Protein AF-A0A7C3A7S2-F1 (afdb_monomer_lite)

Sequence (63 aa):
AESSIPVYMDQIAQFDPTKGWGGLCFNHIP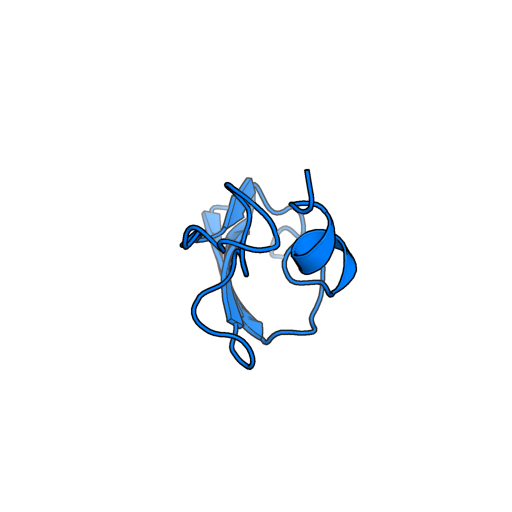SGSNVLFMDGHVEFINYPGKFPITSITASTYRG

Radius of gyration: 12.2 Å; chains: 1; bounding box: 27×17×35 Å

Structure (mmCIF, N/CA/C/O backbone):
data_AF-A0A7C3A7S2-F1
#
_entry.id   AF-A0A7C3A7S2-F1
#
loop_
_atom_site.group_PDB
_atom_site.id
_atom_site.type_symbol
_atom_site.label_atom_id
_atom_site.label_alt_id
_atom_site.label_comp_id
_atom_site.label_asym_id
_atom_site.label_entity_id
_atom_site.label_seq_id
_atom_site.pdbx_PDB_ins_code
_atom_site.Cartn_x
_atom_site.Cartn_y
_atom_site.Cartn_z
_atom_site.occupancy
_atom_site.B_iso_or_equiv
_atom_site.auth_seq_id
_atom_site.auth_comp_id
_atom_site.auth_asym_id
_atom_site.auth_atom_id
_atom_site.pdbx_PDB_model_num
ATOM 1 N N . ALA A 1 1 ? -11.733 -1.442 17.459 1.00 78.38 1 ALA A N 1
ATOM 2 C CA . ALA A 1 1 ? -11.787 -1.952 16.077 1.00 78.38 1 ALA A CA 1
ATOM 3 C C . ALA A 1 1 ? -10.889 -1.054 15.249 1.00 78.38 1 ALA A C 1
ATOM 5 O O . ALA A 1 1 ? -10.977 0.150 15.454 1.00 78.38 1 ALA A O 1
ATOM 6 N N . GLU A 1 2 ? -10.026 -1.623 14.410 1.00 85.88 2 GLU A N 1
ATOM 7 C CA . GLU A 1 2 ? -9.103 -0.860 13.559 1.00 85.88 2 GLU A CA 1
ATOM 8 C C . GLU A 1 2 ? -9.688 -0.649 12.152 1.00 85.88 2 GLU A C 1
ATOM 10 O O . GLU A 1 2 ? -10.495 -1.455 11.679 1.00 85.88 2 GLU A O 1
ATOM 15 N N . SER A 1 3 ? -9.333 0.459 11.503 1.00 91.00 3 SER A N 1
ATOM 16 C CA . SER A 1 3 ? -9.836 0.859 10.185 1.00 91.00 3 SER A CA 1
ATOM 17 C C . SER A 1 3 ? -9.181 0.069 9.056 1.00 91.00 3 SER A C 1
ATOM 19 O O . SER A 1 3 ? -7.969 -0.026 8.976 1.00 91.00 3 SER A O 1
ATOM 21 N N . SER A 1 4 ? -9.946 -0.421 8.084 1.00 92.31 4 SER A N 1
ATOM 22 C CA . SER A 1 4 ? -9.377 -1.126 6.924 1.00 92.31 4 SER A CA 1
ATOM 23 C C . SER A 1 4 ? -9.037 -0.213 5.739 1.00 92.31 4 SER A C 1
ATOM 25 O O . SER A 1 4 ? -8.745 -0.718 4.655 1.00 92.31 4 SER A O 1
ATOM 27 N N . ILE A 1 5 ? -9.145 1.112 5.891 1.00 94.19 5 ILE A N 1
ATOM 28 C CA . ILE A 1 5 ? -8.950 2.067 4.792 1.00 94.19 5 ILE A CA 1
ATOM 29 C C . ILE A 1 5 ? -7.497 2.564 4.795 1.00 94.19 5 ILE A C 1
ATOM 31 O O . ILE A 1 5 ? -7.134 3.320 5.702 1.00 94.19 5 ILE A O 1
ATOM 35 N N . PRO A 1 6 ? -6.668 2.182 3.804 1.00 90.12 6 PRO A N 1
ATOM 36 C CA . PRO A 1 6 ? -5.295 2.661 3.711 1.00 90.12 6 PRO A CA 1
ATOM 37 C C . PRO A 1 6 ? -5.266 4.119 3.238 1.00 90.12 6 PRO A C 1
ATOM 39 O O . PRO A 1 6 ? -6.004 4.500 2.328 1.00 90.12 6 PRO A O 1
ATOM 42 N N . VAL A 1 7 ? -4.391 4.925 3.838 1.00 92.50 7 VAL A N 1
ATOM 43 C CA . VAL A 1 7 ? -4.195 6.344 3.486 1.00 92.50 7 VAL A CA 1
ATOM 44 C C . VAL A 1 7 ? -2.779 6.647 3.002 1.00 92.50 7 VAL A C 1
ATOM 46 O O . VAL A 1 7 ? -2.593 7.573 2.217 1.00 92.50 7 VAL A O 1
ATOM 49 N N . TYR A 1 8 ? -1.783 5.867 3.428 1.00 86.06 8 TYR A N 1
ATOM 50 C CA . TYR A 1 8 ? -0.405 5.995 2.960 1.00 86.06 8 TYR A CA 1
ATOM 51 C C . TYR A 1 8 ? 0.294 4.635 2.976 1.00 86.06 8 TYR A C 1
ATOM 53 O O . TYR A 1 8 ? -0.052 3.759 3.766 1.00 86.06 8 TYR A O 1
ATOM 61 N N . MET A 1 9 ? 1.289 4.462 2.117 1.00 82.88 9 MET A N 1
ATOM 62 C CA . MET A 1 9 ? 2.194 3.316 2.134 1.00 82.88 9 MET A CA 1
ATOM 63 C C . MET A 1 9 ? 3.605 3.810 1.858 1.00 82.88 9 MET A C 1
ATOM 65 O O . MET A 1 9 ? 3.777 4.786 1.122 1.00 82.88 9 MET A O 1
ATOM 69 N N . ASP A 1 10 ? 4.608 3.151 2.433 1.00 74.50 10 ASP A N 1
ATOM 70 C CA . ASP A 1 10 ? 5.973 3.430 2.007 1.00 74.50 10 ASP A CA 1
ATOM 71 C C . ASP A 1 10 ? 6.152 3.037 0.530 1.00 74.50 10 ASP A C 1
ATOM 73 O O . ASP A 1 10 ? 5.747 1.969 0.072 1.00 74.50 10 ASP A O 1
ATOM 77 N N . GLN A 1 11 ? 6.704 3.962 -0.251 1.00 71.12 11 GLN A N 1
ATOM 78 C CA . GLN A 1 11 ? 7.021 3.739 -1.655 1.00 71.12 11 GLN A CA 1
ATOM 79 C C . GLN A 1 11 ? 8.479 4.113 -1.875 1.00 71.12 11 GLN A C 1
ATOM 81 O O . GLN A 1 11 ? 8.863 5.272 -1.722 1.00 71.12 11 GLN A O 1
ATOM 86 N N . ILE A 1 12 ? 9.287 3.132 -2.268 1.00 63.84 12 ILE A N 1
ATOM 87 C CA . ILE A 1 12 ? 10.615 3.372 -2.830 1.00 63.84 12 ILE A CA 1
ATOM 88 C C . ILE A 1 12 ? 10.544 2.929 -4.285 1.00 63.84 12 ILE A C 1
ATOM 90 O O . ILE A 1 12 ? 10.504 1.740 -4.586 1.00 63.84 12 ILE A O 1
ATOM 94 N N . ALA A 1 13 ? 10.462 3.901 -5.190 1.00 65.94 13 ALA A N 1
ATOM 95 C CA . ALA A 1 13 ? 10.478 3.655 -6.623 1.00 65.94 13 ALA A CA 1
ATOM 96 C C . ALA A 1 13 ? 11.917 3.771 -7.131 1.00 65.94 13 ALA A C 1
ATOM 98 O O . ALA A 1 13 ? 12.549 4.820 -6.998 1.00 65.94 13 ALA A O 1
ATOM 99 N N . GLN A 1 14 ? 12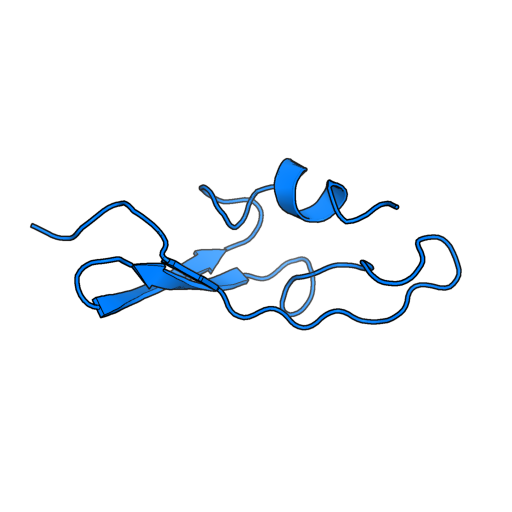.426 2.700 -7.735 1.00 58.84 14 GLN A N 1
ATOM 100 C CA . GLN A 1 14 ? 13.672 2.743 -8.494 1.00 58.84 14 GLN A CA 1
ATOM 101 C C . GLN A 1 14 ? 13.348 2.920 -9.980 1.00 58.84 14 GLN A C 1
ATOM 103 O O . GLN A 1 14 ? 12.428 2.287 -10.501 1.00 58.84 14 GLN A O 1
ATOM 108 N N . PHE A 1 15 ? 14.115 3.764 -10.672 1.00 65.12 15 PHE A N 1
ATOM 109 C CA . PHE A 1 15 ? 14.054 3.854 -12.128 1.00 65.12 15 PHE A CA 1
ATOM 110 C C . PHE A 1 15 ? 14.440 2.500 -12.743 1.00 65.12 15 PHE A C 1
ATOM 112 O O . PHE A 1 15 ? 15.527 1.980 -12.483 1.00 65.12 15 PHE A O 1
ATOM 119 N N . ASP A 1 16 ? 13.545 1.932 -13.547 1.00 67.56 16 ASP A N 1
ATOM 120 C CA . ASP A 1 16 ? 13.789 0.709 -14.309 1.00 67.56 16 ASP A CA 1
ATOM 121 C C . ASP A 1 16 ? 13.956 1.099 -15.790 1.00 67.56 16 ASP A C 1
ATOM 123 O O . ASP A 1 16 ? 13.013 1.625 -16.384 1.00 67.56 16 ASP A O 1
ATOM 127 N N . PRO A 1 17 ? 15.113 0.836 -16.427 1.00 66.50 17 PRO A N 1
ATOM 128 C CA . PRO A 1 17 ? 15.349 1.183 -17.832 1.00 66.50 17 PRO A CA 1
ATOM 129 C C . PRO A 1 17 ? 14.356 0.552 -18.820 1.00 66.50 17 PRO A C 1
ATOM 131 O O . PRO A 1 17 ? 14.232 1.024 -19.946 1.00 66.50 17 PRO A O 1
ATOM 134 N N . THR A 1 18 ? 13.662 -0.516 -18.418 1.00 67.06 18 THR A N 1
ATOM 135 C CA . THR A 1 18 ? 12.651 -1.222 -19.216 1.00 67.06 18 THR A CA 1
ATOM 136 C C . THR A 1 18 ? 11.214 -0.809 -18.889 1.00 67.06 18 THR A C 1
ATOM 138 O O . THR A 1 18 ? 10.313 -1.144 -19.656 1.00 67.06 18 THR A O 1
ATOM 141 N N . LYS A 1 19 ? 10.977 -0.109 -17.766 1.00 62.41 19 LYS A N 1
ATOM 142 C CA . LYS A 1 19 ? 9.624 0.213 -17.255 1.00 62.41 19 LYS A CA 1
ATOM 1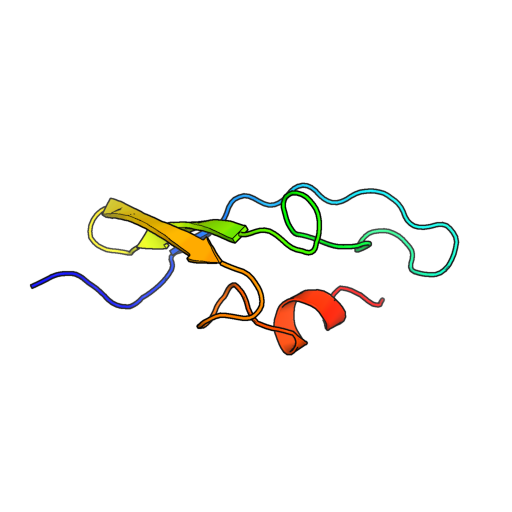43 C C . LYS A 1 19 ? 9.429 1.668 -16.807 1.00 62.41 19 LYS A C 1
ATOM 145 O O . LYS A 1 19 ? 8.355 2.007 -16.329 1.00 62.41 19 LYS A O 1
ATOM 150 N N . GLY A 1 20 ? 10.444 2.520 -16.943 1.00 65.25 20 GLY A N 1
ATOM 151 C CA . GLY A 1 20 ? 10.372 3.944 -16.626 1.00 65.25 20 GLY A CA 1
ATOM 152 C C . GLY A 1 20 ? 10.324 4.271 -15.127 1.00 65.25 20 GLY A C 1
ATOM 153 O O . GLY A 1 20 ? 10.804 3.523 -14.268 1.00 65.25 20 GLY A O 1
ATOM 154 N N . TRP A 1 21 ? 9.774 5.452 -14.822 1.00 55.47 21 TRP A N 1
ATOM 155 C CA . TRP A 1 21 ? 9.498 5.916 -13.460 1.00 55.47 21 TRP A CA 1
ATOM 156 C C . TRP A 1 21 ? 8.270 5.178 -12.927 1.00 55.47 21 TRP A C 1
ATOM 158 O O . TRP A 1 21 ? 7.147 5.486 -13.312 1.00 55.47 21 TRP A O 1
ATOM 168 N N . GLY A 1 22 ? 8.507 4.177 -12.080 1.00 55.81 22 GLY A N 1
ATOM 169 C CA . GLY A 1 22 ? 7.482 3.192 -11.729 1.00 55.81 22 GLY A CA 1
ATOM 170 C C . GLY A 1 22 ? 7.962 1.736 -11.669 1.00 55.81 22 GLY A C 1
ATOM 171 O O . GLY A 1 22 ? 7.161 0.808 -11.543 1.00 55.81 22 GLY A O 1
ATOM 172 N N . GLY A 1 23 ? 9.277 1.502 -11.737 1.00 60.59 23 GLY A N 1
ATOM 173 C CA . GLY A 1 23 ? 9.860 0.217 -11.352 1.00 60.59 23 GLY A CA 1
ATOM 174 C C . GLY A 1 23 ? 9.464 -0.190 -9.924 1.00 60.59 23 GLY A C 1
ATOM 175 O O . GLY A 1 23 ? 9.112 0.671 -9.118 1.00 60.59 23 GLY A O 1
ATOM 176 N N . LEU A 1 24 ? 9.503 -1.508 -9.653 1.00 56.31 24 LEU A N 1
ATOM 177 C CA . LEU A 1 24 ? 9.057 -2.213 -8.430 1.00 56.31 24 LEU A CA 1
ATOM 178 C C . LEU A 1 24 ? 8.827 -1.267 -7.234 1.00 56.31 24 LEU A C 1
ATOM 180 O O . LEU A 1 24 ? 9.758 -0.954 -6.504 1.00 56.31 24 LEU A O 1
ATOM 184 N N . CYS A 1 25 ? 7.591 -0.798 -7.052 1.00 60.53 25 CYS A N 1
ATOM 185 C CA . CYS A 1 25 ? 7.266 0.314 -6.146 1.00 60.53 25 CYS A CA 1
ATOM 186 C C . CYS A 1 25 ? 7.173 -0.073 -4.662 1.00 60.53 25 CYS A C 1
ATOM 188 O O . CYS A 1 25 ? 6.513 0.617 -3.886 1.00 60.53 25 CYS A O 1
ATOM 190 N N . PHE A 1 26 ? 7.795 -1.184 -4.275 1.00 64.31 26 PHE A N 1
ATOM 191 C CA . PHE A 1 26 ? 7.808 -1.685 -2.906 1.00 64.31 26 PHE A CA 1
ATOM 192 C C . PHE A 1 26 ? 9.242 -1.816 -2.417 1.00 64.31 26 PHE A C 1
ATOM 194 O O . PHE A 1 26 ? 10.167 -1.984 -3.214 1.00 64.31 26 PHE A O 1
ATOM 201 N N . ASN A 1 27 ? 9.404 -1.836 -1.097 1.00 61.84 27 ASN A N 1
ATOM 202 C CA . ASN A 1 27 ? 10.656 -2.174 -0.437 1.00 61.84 27 ASN A CA 1
ATOM 203 C C . ASN A 1 27 ? 11.081 -3.620 -0.777 1.00 61.84 27 ASN A C 1
ATOM 205 O O . ASN A 1 27 ? 10.848 -4.523 0.008 1.00 61.84 27 ASN A O 1
ATOM 209 N N . HIS A 1 28 ? 11.715 -3.835 -1.937 1.00 61.03 28 HIS A N 1
ATOM 210 C CA . HIS A 1 28 ? 12.433 -5.047 -2.368 1.00 61.03 28 HIS A CA 1
ATOM 211 C C . HIS A 1 28 ? 11.596 -6.337 -2.545 1.00 61.03 28 HIS A C 1
ATOM 213 O O . HIS A 1 28 ? 11.600 -7.219 -1.696 1.00 61.03 28 HIS A O 1
ATOM 219 N N . ILE A 1 29 ? 10.927 -6.535 -3.688 1.00 61.59 29 ILE A N 1
ATOM 220 C CA . ILE A 1 29 ? 10.241 -7.816 -3.979 1.00 61.59 29 ILE A CA 1
ATOM 221 C C . ILE A 1 29 ? 11.250 -8.991 -4.012 1.00 61.59 29 ILE A C 1
ATOM 223 O O . ILE A 1 29 ? 12.240 -8.887 -4.740 1.00 61.59 29 ILE A O 1
ATOM 227 N N . PRO A 1 30 ? 10.985 -10.131 -3.329 1.00 63.75 30 PRO A N 1
ATOM 228 C CA . PRO A 1 30 ? 9.828 -10.441 -2.473 1.00 63.75 30 PRO A CA 1
ATOM 229 C C . PRO A 1 30 ? 9.987 -9.877 -1.045 1.00 63.75 30 PRO A C 1
ATOM 231 O O . PRO A 1 30 ? 10.901 -10.264 -0.325 1.00 63.75 30 PRO A O 1
ATOM 234 N N . SER A 1 31 ? 9.095 -8.973 -0.631 1.00 78.19 31 SER A N 1
ATOM 235 C CA . SER A 1 31 ? 9.085 -8.327 0.700 1.00 78.19 31 SER A CA 1
ATOM 236 C C . SER A 1 31 ? 7.747 -7.610 0.916 1.00 78.19 31 SER A C 1
ATOM 238 O O . SER A 1 31 ? 6.846 -7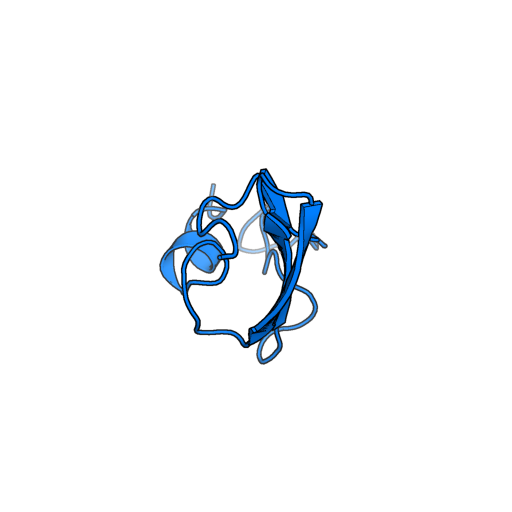.786 0.117 1.00 78.19 31 SER A O 1
ATOM 240 N N . GLY A 1 32 ? 7.570 -6.826 1.972 1.00 83.62 32 GLY A N 1
ATOM 241 C CA . GLY A 1 32 ? 6.360 -6.058 2.256 1.00 83.62 32 GLY A CA 1
ATOM 242 C C . GLY A 1 32 ? 6.553 -4.544 2.260 1.00 83.62 32 GLY A C 1
ATOM 243 O O . GLY A 1 32 ? 7.553 -4.017 1.778 1.00 83.62 32 GLY A O 1
ATOM 244 N N . SER A 1 33 ? 5.566 -3.852 2.816 1.00 86.62 33 SER A N 1
ATOM 245 C CA . SER A 1 33 ? 5.540 -2.399 2.983 1.00 86.62 33 SER A CA 1
ATOM 246 C C . SER A 1 33 ? 4.768 -2.040 4.249 1.00 86.62 33 SER A C 1
ATOM 248 O O . SER A 1 33 ? 3.829 -2.748 4.631 1.00 86.62 33 SER A O 1
ATOM 250 N N . ASN A 1 34 ? 5.166 -0.949 4.903 1.00 91.06 34 ASN A N 1
ATOM 251 C CA . ASN A 1 34 ? 4.388 -0.366 5.988 1.00 91.06 34 ASN A CA 1
ATOM 252 C C . ASN A 1 34 ? 3.217 0.427 5.405 1.00 91.06 34 ASN A C 1
ATOM 254 O O . ASN A 1 34 ? 3.414 1.333 4.592 1.00 91.06 34 ASN A O 1
ATOM 258 N N . VAL A 1 35 ? 2.004 0.114 5.856 1.00 91.69 35 VAL A N 1
ATOM 259 C CA . VAL A 1 35 ? 0.770 0.769 5.417 1.00 91.69 35 VAL A CA 1
ATOM 260 C C . VAL A 1 35 ? 0.124 1.480 6.593 1.00 91.69 35 VAL A C 1
ATOM 262 O O . VAL A 1 35 ? -0.156 0.857 7.611 1.00 91.69 35 VAL A O 1
ATOM 265 N N . LEU A 1 36 ? -0.110 2.782 6.432 1.00 93.75 36 LEU A N 1
ATOM 266 C CA . LEU A 1 36 ? -0.843 3.630 7.365 1.00 93.75 36 LEU A CA 1
ATOM 267 C C . LEU A 1 36 ? -2.334 3.597 7.028 1.00 93.75 36 LEU A C 1
ATOM 269 O O . LEU A 1 36 ? -2.724 3.810 5.873 1.00 93.75 36 LEU A O 1
ATOM 273 N N . PHE A 1 37 ? -3.161 3.415 8.050 1.00 95.62 37 PHE A N 1
ATOM 274 C CA . PHE A 1 37 ? -4.616 3.394 7.945 1.00 95.62 37 PHE A CA 1
ATOM 275 C C . PHE A 1 37 ? -5.257 4.662 8.512 1.00 95.62 37 PHE A C 1
ATOM 277 O O . PHE A 1 37 ? -4.622 5.469 9.190 1.00 95.62 37 PHE A O 1
ATOM 284 N N . MET A 1 38 ? -6.536 4.861 8.195 1.00 95.31 38 MET A N 1
ATOM 285 C CA . MET A 1 38 ? -7.274 6.095 8.497 1.00 95.31 38 MET A CA 1
ATOM 286 C C . MET A 1 38 ? -7.403 6.426 9.995 1.00 95.31 38 MET A C 1
ATOM 288 O O . MET A 1 38 ? -7.581 7.585 10.352 1.00 95.31 38 MET A O 1
ATOM 292 N N . ASP A 1 39 ? -7.323 5.433 10.871 1.00 95.62 39 ASP A N 1
ATOM 293 C CA . ASP A 1 39 ? -7.304 5.584 12.335 1.00 95.62 39 ASP A CA 1
ATOM 294 C C . ASP A 1 39 ? -5.882 5.736 12.912 1.00 95.62 39 ASP A C 1
ATOM 296 O O . ASP A 1 39 ? -5.714 5.833 14.126 1.00 95.62 39 ASP A O 1
ATOM 300 N N . GLY A 1 40 ? -4.863 5.790 12.052 1.00 94.38 40 GLY A N 1
ATOM 301 C CA . GLY A 1 40 ? -3.480 6.078 12.415 1.00 94.38 40 GLY A CA 1
ATOM 302 C C . GLY A 1 40 ? -2.620 4.858 12.740 1.00 94.38 40 GLY A C 1
ATOM 303 O O . GLY A 1 40 ? -1.424 5.036 12.975 1.00 94.38 40 GLY A O 1
ATOM 304 N N . HIS A 1 41 ? -3.169 3.638 12.742 1.00 95.31 41 HIS A N 1
ATOM 305 C CA . HIS A 1 41 ? -2.341 2.447 12.934 1.00 95.31 41 HIS A CA 1
ATOM 306 C C . HIS A 1 41 ? -1.531 2.127 11.673 1.00 95.31 41 HIS A C 1
ATOM 308 O O . HIS A 1 41 ? -1.885 2.511 10.553 1.00 95.31 41 HIS A O 1
ATOM 314 N N . VAL A 1 42 ? -0.420 1.421 11.877 1.00 93.75 42 VAL A N 1
ATOM 315 C CA . VAL A 1 42 ? 0.466 0.966 10.809 1.00 93.75 42 VAL A CA 1
ATOM 316 C C . VAL A 1 42 ? 0.560 -0.551 10.854 1.00 93.75 42 VAL A C 1
ATOM 318 O O . VAL A 1 42 ? 0.811 -1.127 11.910 1.00 93.75 42 VAL A O 1
ATOM 321 N N . GLU A 1 43 ? 0.407 -1.190 9.698 1.00 93.19 43 GLU A N 1
ATOM 322 C CA . GLU A 1 43 ? 0.601 -2.630 9.527 1.00 93.19 43 GLU A CA 1
ATOM 323 C C . GLU A 1 43 ? 1.690 -2.886 8.487 1.00 93.19 43 GLU A C 1
ATOM 325 O O . GLU A 1 43 ? 1.706 -2.263 7.422 1.00 93.19 43 GLU A O 1
ATOM 330 N N . PHE A 1 44 ? 2.577 -3.841 8.765 1.00 91.62 44 PHE A N 1
ATOM 331 C CA . PHE A 1 44 ? 3.479 -4.361 7.745 1.00 91.62 44 PHE A CA 1
ATOM 332 C C . PHE A 1 44 ? 2.778 -5.457 6.939 1.00 91.62 44 PHE A C 1
ATOM 334 O O . PHE A 1 44 ? 2.442 -6.515 7.474 1.00 91.62 44 PHE A O 1
ATOM 341 N N . ILE A 1 45 ? 2.584 -5.219 5.642 1.00 90.81 45 ILE A N 1
ATOM 342 C CA . ILE A 1 45 ? 1.908 -6.155 4.739 1.00 90.81 45 ILE A CA 1
ATOM 343 C C . ILE A 1 45 ? 2.937 -6.772 3.793 1.00 90.81 45 ILE A C 1
ATOM 345 O O . ILE A 1 45 ? 3.552 -6.062 3.002 1.00 90.81 45 ILE A O 1
ATOM 349 N N . ASN A 1 46 ? 3.089 -8.098 3.837 1.00 88.88 46 ASN A N 1
ATOM 350 C CA . ASN A 1 46 ? 3.947 -8.850 2.913 1.00 88.88 46 ASN A CA 1
ATOM 351 C C . ASN A 1 46 ? 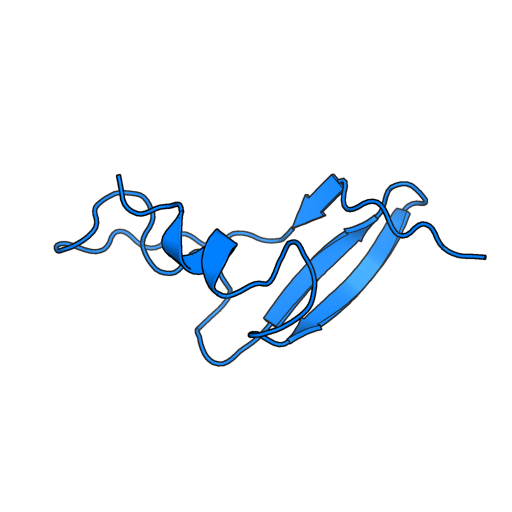3.388 -8.848 1.480 1.00 88.88 46 ASN A C 1
ATOM 353 O O . ASN A 1 46 ? 2.182 -8.995 1.286 1.00 88.88 46 ASN A O 1
ATOM 357 N N . TYR A 1 47 ? 4.262 -8.768 0.474 1.00 83.94 47 TYR A N 1
ATOM 358 C CA . TYR A 1 47 ? 3.915 -8.992 -0.930 1.00 83.94 47 TYR A CA 1
ATOM 359 C C . TYR A 1 47 ? 4.015 -10.482 -1.314 1.00 83.94 47 TYR A C 1
ATOM 361 O O . TYR A 1 47 ? 5.005 -11.133 -0.972 1.00 83.94 47 TYR A O 1
ATOM 369 N N . PRO A 1 48 ? 3.085 -11.004 -2.136 1.00 86.56 48 PRO A N 1
ATOM 370 C CA . PRO A 1 48 ? 1.811 -10.386 -2.493 1.00 86.56 48 PRO A CA 1
ATOM 371 C C . PRO A 1 48 ? 0.826 -10.476 -1.319 1.00 86.56 48 PRO A C 1
ATOM 373 O O . PRO A 1 48 ? 0.709 -11.518 -0.677 1.00 86.56 48 PRO A O 1
ATOM 376 N N . GLY A 1 49 ? 0.099 -9.392 -1.064 1.00 88.44 49 GLY A N 1
ATOM 377 C CA . GLY A 1 49 ? -0.825 -9.274 0.058 1.00 88.44 49 GLY A CA 1
ATOM 378 C C . GLY A 1 49 ? -2.126 -8.569 -0.317 1.00 88.44 49 GLY A C 1
ATOM 379 O O . GLY A 1 49 ? -2.559 -8.573 -1.472 1.00 88.44 49 GLY A O 1
ATOM 380 N N . LYS A 1 50 ? -2.774 -7.979 0.691 1.00 90.56 50 LYS A N 1
ATOM 381 C CA . LYS A 1 50 ? -4.005 -7.191 0.535 1.00 90.56 50 LYS A CA 1
ATOM 382 C C . LYS A 1 50 ? -3.701 -5.798 -0.023 1.00 90.56 50 LYS A C 1
ATOM 384 O O . LYS A 1 50 ? -2.571 -5.324 0.066 1.00 90.56 50 LYS A O 1
ATOM 389 N N . PHE A 1 51 ? -4.713 -5.129 -0.575 1.00 88.19 51 PHE A N 1
ATOM 390 C CA . PHE A 1 51 ? -4.590 -3.738 -1.024 1.00 88.19 51 PHE A CA 1
ATOM 391 C C . PHE A 1 51 ? -4.046 -2.837 0.109 1.00 88.19 51 PHE A C 1
ATOM 393 O O . PHE A 1 51 ? -4.541 -2.956 1.230 1.00 88.19 51 PHE A O 1
ATOM 400 N N . PRO A 1 52 ? -3.050 -1.962 -0.147 1.00 86.94 52 PRO A N 1
ATOM 401 C CA . PRO A 1 52 ? -2.472 -1.609 -1.448 1.00 86.94 52 PRO A CA 1
ATOM 402 C C . PRO A 1 52 ? -1.252 -2.446 -1.894 1.00 86.94 52 PRO A C 1
ATOM 404 O O . PRO A 1 52 ? -0.673 -2.145 -2.935 1.00 86.94 52 PRO A O 1
ATOM 407 N N . ILE A 1 53 ? -0.866 -3.513 -1.187 1.00 87.88 53 ILE A N 1
ATOM 408 C CA . ILE A 1 53 ? 0.327 -4.342 -1.475 1.00 87.88 53 ILE A CA 1
ATOM 409 C C . ILE A 1 53 ? -0.047 -5.580 -2.309 1.00 87.88 53 ILE A C 1
ATOM 411 O O . ILE A 1 53 ? 0.132 -6.725 -1.906 1.00 87.88 53 ILE A O 1
ATOM 415 N N . THR A 1 54 ? -0.606 -5.358 -3.500 1.00 86.19 54 THR A N 1
ATOM 416 C CA . THR A 1 54 ? -1.051 -6.422 -4.423 1.00 86.19 54 THR A CA 1
ATOM 417 C C . THR A 1 54 ? -0.131 -6.524 -5.637 1.00 86.19 54 THR A C 1
ATOM 419 O O . THR A 1 54 ? 0.594 -5.588 -5.967 1.00 86.19 54 THR A O 1
ATOM 422 N N . SER A 1 55 ? -0.197 -7.635 -6.373 1.00 82.38 55 SER A N 1
ATOM 423 C CA . SER A 1 55 ? 0.485 -7.765 -7.672 1.00 82.38 55 SER A CA 1
ATOM 424 C C . SER A 1 55 ? -0.003 -6.746 -8.705 1.00 82.38 55 SER A C 1
ATOM 426 O O . SER A 1 55 ? 0.793 -6.258 -9.506 1.00 82.38 55 SER A O 1
ATOM 428 N N . ILE A 1 56 ? -1.291 -6.387 -8.658 1.00 81.44 56 ILE A N 1
ATOM 429 C CA . ILE A 1 56 ? -1.890 -5.393 -9.553 1.00 81.44 56 ILE A CA 1
ATOM 430 C C . ILE A 1 56 ? -1.244 -4.034 -9.305 1.00 81.44 56 ILE A C 1
ATOM 432 O O . ILE A 1 56 ? -0.646 -3.487 -10.225 1.00 81.44 56 ILE A O 1
ATOM 436 N N . THR A 1 57 ? -1.261 -3.541 -8.066 1.00 77.25 57 THR A N 1
ATOM 437 C CA . THR A 1 57 ? -0.650 -2.250 -7.703 1.00 77.25 57 THR A CA 1
ATOM 438 C C . THR A 1 57 ? 0.857 -2.210 -7.974 1.00 77.25 57 THR A C 1
ATOM 440 O O . THR A 1 57 ? 1.359 -1.179 -8.413 1.00 77.25 57 THR A O 1
ATOM 443 N N . ALA A 1 58 ? 1.565 -3.339 -7.838 1.00 73.81 58 ALA A N 1
ATOM 444 C CA . ALA A 1 58 ? 2.970 -3.475 -8.252 1.00 73.81 58 ALA A CA 1
ATOM 445 C C . ALA A 1 58 ? 3.190 -3.257 -9.757 1.00 73.81 58 ALA A C 1
ATOM 447 O O . ALA A 1 58 ? 4.270 -2.864 -10.194 1.00 73.81 58 ALA A O 1
ATOM 448 N N . SER A 1 59 ? 2.188 -3.610 -10.561 1.00 71.00 59 SER A N 1
ATOM 449 C CA . SER A 1 59 ? 2.241 -3.571 -12.020 1.00 71.00 59 SER A CA 1
ATOM 450 C C . SER A 1 59 ? 1.650 -2.293 -12.617 1.00 71.00 59 SER A C 1
ATOM 452 O O . SER A 1 59 ? 2.017 -1.945 -13.735 1.00 71.00 59 SER A O 1
ATOM 454 N N . THR A 1 60 ? 0.782 -1.584 -11.886 1.00 62.38 60 THR A N 1
ATOM 455 C CA . THR A 1 60 ? 0.090 -0.368 -12.354 1.00 62.38 60 THR A CA 1
ATOM 456 C C . THR A 1 60 ? 1.040 0.802 -12.618 1.00 62.38 60 THR A C 1
ATOM 458 O O . THR A 1 60 ? 0.712 1.685 -13.397 1.00 62.38 60 THR A O 1
ATOM 461 N N . TYR A 1 61 ? 2.247 0.788 -12.053 1.00 54.38 61 TYR A N 1
ATOM 462 C CA . TYR A 1 61 ? 3.289 1.775 -12.351 1.00 54.38 61 TYR A CA 1
ATOM 463 C C . TYR A 1 61 ? 4.064 1.504 -13.658 1.00 54.38 61 TYR A C 1
ATOM 465 O O . TYR A 1 61 ? 5.091 2.122 -13.922 1.00 54.38 61 TYR A O 1
ATOM 473 N N . ARG A 1 62 ? 3.577 0.593 -14.506 1.00 45.94 62 ARG A N 1
ATOM 474 C CA . ARG A 1 62 ? 4.037 0.452 -15.892 1.00 45.94 62 ARG A CA 1
ATOM 475 C C . ARG A 1 62 ? 3.350 1.511 -16.756 1.00 45.94 62 ARG A C 1
ATOM 477 O O . ARG A 1 62 ? 2.322 1.227 -17.367 1.00 45.94 62 ARG A O 1
ATOM 484 N N . GLY A 1 63 ? 3.888 2.729 -16.721 1.00 41.28 63 GLY A N 1
ATOM 485 C CA . GLY A 1 63 ? 3.643 3.735 -17.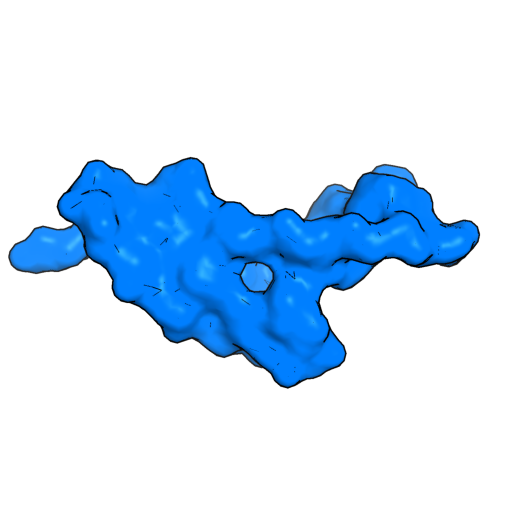759 1.00 41.28 63 GLY A CA 1
ATOM 486 C C . GLY A 1 63 ? 4.272 3.320 -19.080 1.00 41.28 63 GLY A C 1
ATOM 487 O O . GLY A 1 63 ? 5.369 2.716 -19.036 1.00 41.28 63 GLY A O 1
#

pLDDT: mean 77.31, std 14.5, range [41.28, 95.62]

Foldseek 3Di:
DDAPAFDDKQFDFDADPVQGGQAQGADDPQFWIWTAGPVGDIDTAGPPGDPPNHPCVRCVSRD

Secondary structure (DSSP, 8-state):
-----EEEE---PPPBTTTBTTS--SSSSSSEEEEEETTS-EEEEESS-STTSSHHHHHHT--